Protein AF-A0A938SAM1-F1 (afdb_monomer_lite)

Foldseek 3Di:
DDPPPPPPDDDDPPVCVVVDPDPVSVVVVVLVVDVVSVVVVVVQVVCVVVVNHDPDDDPDDD

pLDDT: mean 84.17, std 15.05, range [37.16, 96.88]

Secondary structure (DSSP, 8-state):
-------------HHHHTT-SSHHHHHHHHHHH-HHHHHHHHHHHHHHHTT-------S---

Sequence (62 aa):
MSRTQTKEVLEIPRAVLESVDTLDELEDWLMARNPAIIAQLRQARKDDLAGNFRPWKPHHTR

Structure (mmCIF, N/CA/C/O backbone):
data_AF-A0A938SAM1-F1
#
_entry.id   AF-A0A938SAM1-F1
#
loop_
_atom_site.group_PDB
_atom_site.id
_atom_site.type_symbol
_atom_site.label_atom_id
_atom_site.label_alt_id
_atom_site.label_comp_id
_atom_site.label_asym_id
_atom_site.label_entity_id
_atom_site.label_seq_id
_atom_site.pdbx_PDB_ins_code
_atom_site.Cartn_x
_atom_site.Cartn_y
_atom_site.Cartn_z
_atom_site.occupancy
_atom_site.B_iso_or_equiv
_atom_site.auth_seq_id
_atom_site.auth_comp_id
_atom_site.auth_asym_id
_atom_site.auth_atom_id
_atom_site.pdbx_PDB_model_num
ATOM 1 N N . MET A 1 1 ? 31.532 -23.799 12.294 1.00 37.16 1 MET A N 1
ATOM 2 C CA . MET A 1 1 ? 30.104 -24.131 12.097 1.00 37.16 1 MET A CA 1
ATOM 3 C C . MET A 1 1 ? 29.465 -22.992 11.323 1.00 37.16 1 MET A C 1
ATOM 5 O O . MET A 1 1 ? 29.218 -21.940 11.897 1.00 37.16 1 MET A O 1
ATOM 9 N N . SER A 1 2 ? 29.312 -23.151 10.011 1.00 41.66 2 SER A N 1
ATOM 10 C CA . SER A 1 2 ? 28.770 -22.106 9.138 1.00 41.66 2 SER A CA 1
ATOM 11 C C . SER A 1 2 ? 27.246 -22.151 9.207 1.00 41.66 2 SER A C 1
ATOM 13 O O . SER A 1 2 ? 26.654 -23.176 8.884 1.00 41.66 2 SER A O 1
ATOM 15 N N . ARG A 1 3 ? 26.611 -21.069 9.672 1.00 50.09 3 ARG A N 1
ATOM 16 C CA . ARG A 1 3 ? 25.153 -20.914 9.603 1.00 50.09 3 ARG A CA 1
ATOM 17 C C . ARG A 1 3 ? 24.756 -20.879 8.130 1.00 50.09 3 ARG A C 1
ATOM 19 O O . ARG A 1 3 ? 25.077 -19.919 7.435 1.00 50.09 3 ARG A O 1
ATOM 26 N N . THR A 1 4 ? 24.081 -21.916 7.655 1.00 53.00 4 THR A N 1
ATOM 27 C CA . THR A 1 4 ? 23.410 -21.892 6.357 1.00 53.00 4 THR A CA 1
ATOM 28 C C . THR A 1 4 ? 22.295 -20.854 6.449 1.00 53.00 4 THR A C 1
ATOM 30 O O . THR A 1 4 ? 21.290 -21.079 7.116 1.00 53.00 4 THR A O 1
ATOM 33 N N . GLN A 1 5 ? 22.505 -19.677 5.862 1.00 56.03 5 GLN A N 1
ATOM 34 C CA . GLN A 1 5 ? 21.464 -18.665 5.740 1.00 56.03 5 GLN A CA 1
ATOM 35 C C . GLN A 1 5 ? 20.455 -19.166 4.706 1.00 56.03 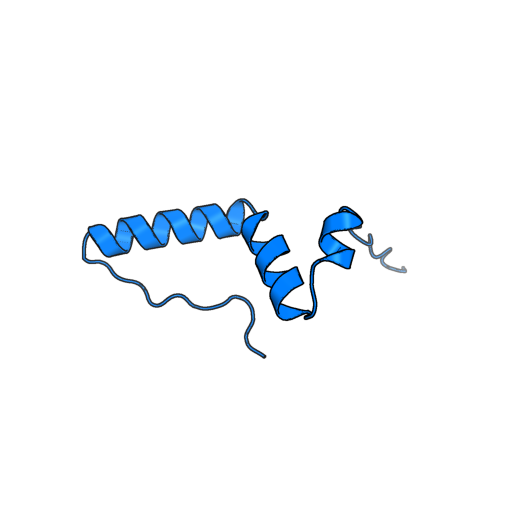5 GLN A C 1
ATOM 37 O O . GLN A 1 5 ? 20.747 -19.195 3.511 1.00 56.03 5 GLN A O 1
ATOM 42 N N . THR A 1 6 ? 19.290 -19.616 5.164 1.00 60.41 6 THR A N 1
ATOM 43 C CA . THR A 1 6 ? 18.157 -19.933 4.294 1.00 60.41 6 THR A CA 1
ATOM 44 C C . THR A 1 6 ? 17.747 -18.634 3.606 1.00 60.41 6 THR A C 1
ATOM 46 O O . THR A 1 6 ? 17.216 -17.731 4.247 1.00 60.41 6 THR A O 1
ATOM 49 N N . LYS A 1 7 ? 18.069 -18.484 2.317 1.00 62.91 7 LYS A N 1
ATOM 50 C CA . LYS A 1 7 ? 17.529 -17.386 1.513 1.00 62.91 7 LYS A CA 1
ATOM 51 C C . LYS A 1 7 ? 16.047 -17.678 1.309 1.00 62.91 7 LYS A C 1
ATOM 53 O O . LYS A 1 7 ? 15.706 -18.573 0.543 1.00 62.91 7 LYS A O 1
ATOM 58 N N . GLU A 1 8 ? 15.189 -16.965 2.027 1.00 77.81 8 GLU A N 1
ATOM 59 C CA . GLU A 1 8 ? 13.761 -16.936 1.724 1.00 77.81 8 GLU A CA 1
ATOM 60 C C . GLU A 1 8 ? 13.598 -16.288 0.345 1.00 77.81 8 GLU A C 1
ATOM 62 O O . GLU A 1 8 ? 13.959 -15.129 0.140 1.00 77.81 8 GLU A O 1
ATOM 67 N N . VAL A 1 9 ? 13.153 -17.077 -0.632 1.00 81.94 9 VAL A N 1
ATOM 68 C CA . VAL A 1 9 ? 12.896 -16.607 -1.995 1.00 81.94 9 VAL A CA 1
ATOM 69 C C . VAL A 1 9 ? 11.412 -16.276 -2.095 1.00 81.94 9 VAL A C 1
ATOM 71 O O . VAL A 1 9 ? 10.568 -17.103 -1.757 1.00 81.94 9 VAL A O 1
ATOM 74 N N . LEU A 1 10 ? 11.105 -15.067 -2.560 1.00 82.81 10 LEU A N 1
ATOM 75 C CA . LEU A 1 10 ? 9.749 -14.619 -2.864 1.00 82.81 10 LEU A CA 1
ATOM 76 C C . LEU A 1 10 ? 9.579 -14.548 -4.381 1.00 82.81 10 LEU A C 1
ATOM 78 O O . LEU A 1 10 ? 10.434 -14.006 -5.082 1.00 82.81 10 LEU A O 1
ATOM 82 N N . GLU A 1 11 ? 8.474 -15.086 -4.888 1.00 90.06 11 GLU A N 1
ATOM 83 C CA . GLU A 1 11 ? 8.141 -15.015 -6.309 1.00 90.06 11 GLU A CA 1
ATOM 84 C C . GLU A 1 11 ? 7.343 -13.745 -6.610 1.00 90.06 11 GLU A C 1
ATOM 86 O O . GLU A 1 11 ? 6.284 -13.494 -6.028 1.00 90.06 11 GLU A O 1
ATOM 91 N N . ILE A 1 12 ? 7.847 -12.953 -7.555 1.00 91.12 12 ILE A N 1
ATOM 92 C CA . ILE A 1 12 ? 7.182 -11.747 -8.046 1.00 91.12 12 ILE A CA 1
ATOM 93 C C . ILE A 1 12 ? 6.709 -12.034 -9.475 1.00 91.12 12 ILE A C 1
ATOM 95 O O . ILE A 1 12 ? 7.532 -12.389 -10.324 1.00 91.12 12 ILE A O 1
ATOM 99 N N . PRO A 1 13 ? 5.404 -11.894 -9.780 1.00 95.12 13 PRO A N 1
ATOM 100 C CA . PRO A 1 13 ? 4.917 -12.027 -11.143 1.00 95.12 13 PRO A CA 1
ATOM 101 C C . PRO A 1 13 ? 5.623 -11.037 -12.066 1.00 95.12 13 PRO A C 1
ATOM 103 O O . PRO A 1 13 ? 5.690 -9.845 -11.775 1.00 95.12 13 PRO A O 1
ATOM 106 N N . ARG A 1 14 ? 6.091 -11.522 -13.217 1.00 95.62 14 ARG A N 1
ATOM 107 C CA . ARG A 1 14 ? 6.836 -10.707 -14.183 1.00 95.62 14 ARG A CA 1
ATOM 108 C C . ARG A 1 14 ? 6.095 -9.431 -14.591 1.00 95.62 14 ARG A C 1
ATOM 110 O O . ARG A 1 14 ? 6.693 -8.368 -14.575 1.00 95.62 14 ARG A O 1
ATOM 117 N N . ALA A 1 15 ? 4.793 -9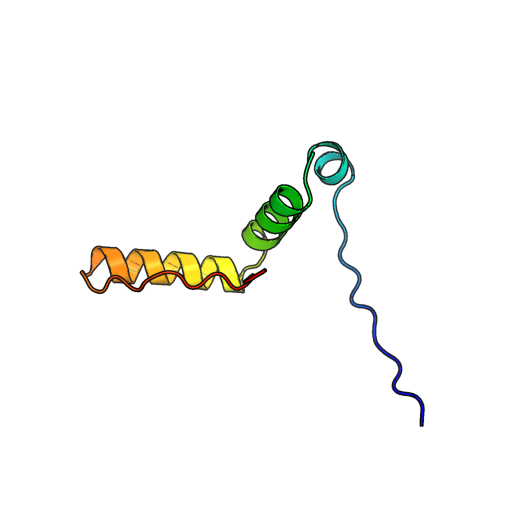.531 -14.860 1.00 96.50 15 ALA A N 1
ATOM 118 C CA . ALA A 1 15 ? 3.970 -8.379 -15.228 1.00 96.50 15 ALA A CA 1
ATOM 119 C C . ALA A 1 15 ? 3.933 -7.286 -14.145 1.00 96.50 15 ALA A C 1
ATOM 121 O O . ALA A 1 15 ? 3.801 -6.117 -14.474 1.00 96.50 15 ALA A O 1
ATOM 122 N N . VAL A 1 16 ? 4.062 -7.656 -12.864 1.00 94.12 16 VAL A N 1
ATOM 123 C CA . VAL A 1 16 ? 4.145 -6.687 -11.762 1.00 94.12 16 VAL A CA 1
ATOM 124 C C . VAL A 1 16 ? 5.513 -6.024 -11.753 1.00 94.12 16 VAL A C 1
ATOM 126 O O . VAL A 1 16 ? 5.594 -4.803 -11.682 1.00 94.12 16 VAL A O 1
ATOM 129 N N . LEU A 1 17 ? 6.582 -6.817 -11.862 1.00 93.81 17 LEU A N 1
ATOM 130 C CA . LEU A 1 17 ? 7.945 -6.289 -11.890 1.00 93.81 17 LEU A CA 1
ATOM 131 C C . LEU A 1 17 ? 8.176 -5.351 -13.085 1.00 93.81 17 LEU A C 1
ATOM 133 O O . LEU A 1 17 ? 8.904 -4.380 -12.964 1.00 93.81 17 LEU A O 1
ATOM 137 N N . GLU A 1 18 ? 7.542 -5.631 -14.223 1.00 96.88 18 GLU A N 1
ATOM 138 C CA . GLU A 1 18 ? 7.586 -4.779 -15.418 1.00 96.88 18 GLU A CA 1
ATOM 139 C C . GLU A 1 18 ? 6.684 -3.537 -15.312 1.00 96.88 18 GLU A C 1
ATOM 141 O O . GLU A 1 18 ? 6.816 -2.635 -16.132 1.00 96.88 18 GLU A O 1
ATOM 146 N N . SER A 1 19 ? 5.766 -3.490 -14.340 1.00 95.88 19 SER A N 1
ATOM 147 C CA . SER A 1 19 ? 4.825 -2.373 -14.151 1.00 95.88 19 SER A CA 1
ATOM 148 C C . SER A 1 19 ? 5.251 -1.341 -13.110 1.00 95.88 19 SER A C 1
ATOM 150 O O . SER A 1 19 ? 4.598 -0.308 -13.014 1.00 95.88 19 SER A O 1
ATOM 152 N N . VAL A 1 20 ? 6.276 -1.639 -12.307 1.00 96.25 20 VAL A N 1
ATOM 153 C CA . VAL A 1 20 ? 6.778 -0.735 -11.264 1.00 96.25 20 VAL A CA 1
ATOM 154 C C . VAL A 1 20 ? 7.965 0.060 -11.794 1.00 96.25 20 VAL A C 1
ATOM 156 O O . VAL A 1 20 ? 8.899 -0.511 -12.358 1.00 96.25 20 VAL A O 1
ATOM 159 N N . ASP A 1 21 ? 7.941 1.369 -11.581 1.00 95.62 21 ASP A N 1
ATOM 160 C CA . ASP A 1 21 ? 9.003 2.285 -11.999 1.00 95.62 21 ASP A CA 1
ATOM 161 C C . ASP A 1 21 ? 10.007 2.541 -10.866 1.00 95.62 21 ASP A C 1
ATOM 163 O O . ASP A 1 21 ? 11.169 2.887 -11.106 1.00 95.62 21 ASP A O 1
ATOM 167 N N . THR A 1 22 ? 9.578 2.355 -9.613 1.00 94.94 22 THR A N 1
ATOM 168 C CA . THR A 1 22 ? 10.384 2.645 -8.422 1.00 94.94 22 THR A CA 1
ATOM 169 C C . THR A 1 22 ? 10.413 1.488 -7.424 1.00 94.94 22 THR A C 1
ATOM 171 O O . THR A 1 22 ? 9.524 0.637 -7.375 1.00 94.94 22 THR A O 1
ATOM 174 N N . LEU A 1 23 ? 11.461 1.455 -6.592 1.00 92.81 23 LEU A N 1
ATOM 175 C CA . LEU A 1 23 ? 11.551 0.491 -5.492 1.00 92.81 23 LEU A CA 1
ATOM 176 C C . LEU A 1 23 ? 10.407 0.685 -4.488 1.00 92.81 23 LEU A C 1
ATOM 178 O O . LEU A 1 23 ? 9.845 -0.303 -4.028 1.00 92.81 23 LEU A O 1
ATOM 182 N N . ASP A 1 24 ? 10.042 1.938 -4.204 1.00 91.19 24 ASP A N 1
ATOM 183 C CA . ASP A 1 24 ? 8.958 2.273 -3.276 1.00 91.19 24 ASP A CA 1
ATOM 184 C C . ASP A 1 24 ? 7.617 1.658 -3.752 1.00 91.19 24 ASP A C 1
ATOM 186 O O . ASP A 1 24 ? 6.879 1.089 -2.953 1.00 91.19 24 ASP A O 1
ATOM 190 N N . GLU A 1 25 ? 7.334 1.654 -5.061 1.00 93.12 25 GLU A N 1
ATOM 191 C CA . GLU A 1 25 ? 6.136 1.002 -5.623 1.00 93.12 25 GLU A CA 1
ATOM 192 C C . GLU A 1 25 ? 6.143 -0.523 -5.458 1.00 93.12 25 GLU A C 1
ATOM 194 O O . GLU A 1 25 ? 5.108 -1.134 -5.167 1.00 93.12 25 GLU A O 1
ATOM 199 N N . LEU A 1 26 ? 7.304 -1.162 -5.638 1.00 93.75 26 LEU A N 1
ATOM 200 C CA . LEU A 1 26 ? 7.435 -2.598 -5.404 1.00 93.75 26 LEU A CA 1
ATOM 201 C C . LEU A 1 26 ? 7.259 -2.933 -3.917 1.00 93.75 26 LEU A C 1
ATOM 203 O O . LEU A 1 26 ? 6.614 -3.931 -3.583 1.00 93.75 26 LEU A O 1
ATOM 207 N N . GLU A 1 27 ? 7.807 -2.105 -3.028 1.00 90.31 27 GLU A N 1
ATOM 208 C CA . GLU A 1 27 ? 7.634 -2.224 -1.580 1.00 90.31 27 GLU A CA 1
ATOM 209 C C . GLU A 1 27 ? 6.158 -2.089 -1.187 1.00 90.31 27 GLU A C 1
ATOM 211 O O . GLU A 1 27 ? 5.638 -2.960 -0.483 1.00 90.31 27 GLU A O 1
ATOM 216 N N . ASP A 1 28 ? 5.450 -1.085 -1.708 1.00 89.75 28 ASP A N 1
ATOM 217 C CA . ASP A 1 28 ? 4.013 -0.897 -1.488 1.00 89.75 28 ASP A CA 1
ATOM 218 C C . ASP A 1 28 ? 3.205 -2.118 -1.950 1.00 89.75 28 ASP A C 1
ATOM 220 O O . ASP A 1 28 ? 2.327 -2.616 -1.230 1.00 89.75 28 ASP A O 1
ATOM 224 N N . TRP A 1 29 ? 3.532 -2.665 -3.123 1.00 92.44 29 TRP A N 1
ATOM 225 C CA . TRP A 1 29 ? 2.888 -3.872 -3.638 1.00 92.44 29 TRP A CA 1
ATOM 226 C C . TRP A 1 29 ? 3.137 -5.097 -2.745 1.00 92.44 29 TRP A C 1
ATOM 228 O O . TRP A 1 29 ? 2.213 -5.874 -2.472 1.00 92.44 29 TRP A O 1
ATOM 238 N N . LEU A 1 30 ? 4.365 -5.274 -2.250 1.00 92.06 30 LEU A N 1
ATOM 239 C CA . LEU A 1 30 ? 4.710 -6.350 -1.317 1.00 92.06 30 LEU A CA 1
ATOM 240 C C . LEU A 1 30 ? 3.985 -6.177 0.024 1.00 92.06 30 LEU A C 1
ATOM 242 O O . LEU A 1 30 ? 3.432 -7.143 0.560 1.00 92.06 30 LEU A O 1
ATOM 246 N N . MET A 1 31 ? 3.929 -4.952 0.548 1.00 89.44 31 ME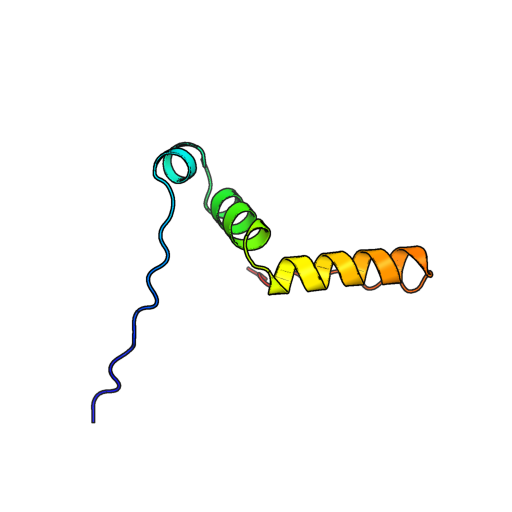T A N 1
ATOM 247 C CA . MET A 1 31 ? 3.228 -4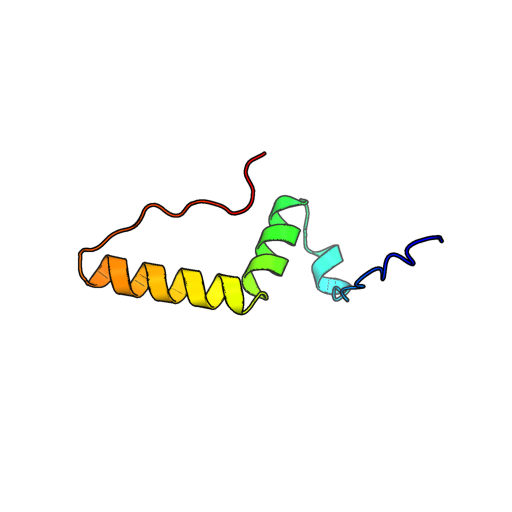.627 1.790 1.00 89.44 31 MET A CA 1
ATOM 248 C C . MET A 1 31 ? 1.729 -4.907 1.686 1.00 89.44 31 MET A C 1
ATOM 250 O O . MET A 1 31 ? 1.154 -5.500 2.603 1.00 89.44 31 MET A O 1
ATOM 254 N N . ALA A 1 32 ? 1.106 -4.568 0.554 1.00 90.06 32 ALA A N 1
ATOM 255 C CA . ALA A 1 32 ? -0.305 -4.841 0.295 1.00 90.06 32 ALA A CA 1
ATOM 256 C C . ALA A 1 32 ? -0.638 -6.347 0.300 1.00 90.06 32 ALA A C 1
ATOM 258 O O . ALA A 1 32 ? -1.777 -6.738 0.568 1.00 90.06 32 ALA A O 1
ATOM 259 N N . ARG A 1 33 ? 0.353 -7.207 0.036 1.00 90.12 33 ARG A N 1
ATOM 260 C CA . ARG A 1 33 ? 0.210 -8.672 0.041 1.00 90.12 33 ARG A CA 1
ATOM 261 C C . ARG A 1 33 ? 0.598 -9.320 1.369 1.00 90.12 33 ARG A C 1
ATOM 263 O O . ARG A 1 33 ? 0.327 -10.505 1.555 1.00 90.12 33 ARG A O 1
ATOM 270 N N . ASN A 1 34 ? 1.191 -8.576 2.302 1.00 89.94 34 ASN A N 1
ATOM 271 C CA . ASN A 1 34 ? 1.581 -9.100 3.605 1.00 89.94 34 ASN A CA 1
ATOM 272 C C . ASN A 1 34 ? 0.365 -9.142 4.560 1.00 89.94 34 ASN A C 1
ATOM 274 O O . ASN A 1 34 ? -0.110 -8.091 5.008 1.00 89.94 34 ASN A O 1
ATOM 278 N N . PRO A 1 35 ? -0.134 -10.333 4.946 1.00 91.12 35 PRO A N 1
ATOM 279 C CA . PRO A 1 35 ? -1.339 -10.451 5.768 1.00 91.12 35 PRO A CA 1
ATOM 280 C C . PRO A 1 35 ? -1.181 -9.824 7.159 1.00 91.12 35 PRO A C 1
ATOM 282 O O . PRO A 1 35 ? -2.160 -9.320 7.710 1.00 91.12 35 PRO A O 1
ATOM 285 N N . ALA A 1 36 ? 0.032 -9.810 7.720 1.00 91.00 36 ALA A N 1
ATOM 286 C CA . ALA A 1 36 ? 0.295 -9.200 9.018 1.00 91.00 36 ALA A CA 1
ATOM 287 C C . ALA A 1 36 ? 0.194 -7.669 8.951 1.00 91.00 36 ALA A C 1
ATOM 289 O O . ALA A 1 36 ? -0.394 -7.055 9.841 1.00 91.00 36 ALA A O 1
ATOM 290 N N . ILE A 1 37 ? 0.707 -7.056 7.880 1.00 89.25 37 ILE A N 1
ATOM 291 C CA . ILE A 1 37 ? 0.597 -5.606 7.655 1.00 89.25 37 ILE A CA 1
ATOM 292 C C . ILE A 1 37 ? -0.863 -5.227 7.409 1.00 89.25 37 ILE A C 1
ATOM 294 O O . ILE A 1 37 ? -1.383 -4.318 8.054 1.00 89.25 37 ILE A O 1
ATOM 298 N N . ILE A 1 38 ? -1.570 -5.975 6.559 1.00 90.88 38 ILE A N 1
ATOM 299 C CA . ILE A 1 38 ? -2.996 -5.745 6.303 1.00 90.88 38 ILE A CA 1
ATOM 300 C C . ILE A 1 38 ? -3.832 -5.873 7.585 1.00 90.88 38 ILE A C 1
ATOM 302 O O . ILE A 1 38 ? -4.752 -5.082 7.803 1.00 90.88 38 ILE A O 1
ATOM 306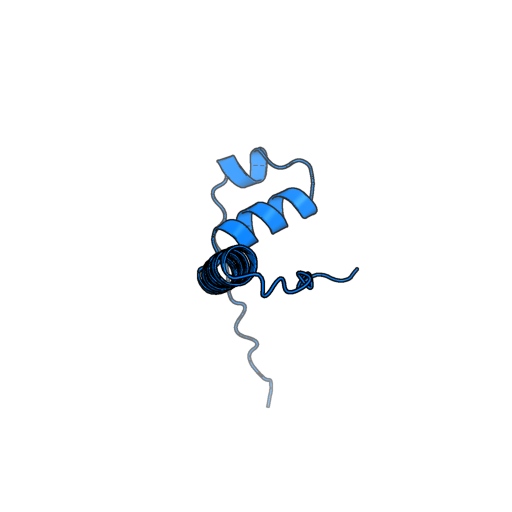 N N . ALA A 1 39 ? -3.523 -6.830 8.465 1.00 92.81 39 ALA A N 1
ATOM 307 C CA . ALA A 1 39 ? -4.191 -6.955 9.759 1.00 92.81 39 ALA A CA 1
ATOM 308 C C . ALA A 1 39 ? -3.948 -5.728 10.657 1.00 92.81 39 ALA A C 1
ATOM 310 O O . ALA A 1 39 ? -4.901 -5.213 11.246 1.00 92.81 39 ALA A O 1
ATOM 311 N N . GLN A 1 40 ? -2.712 -5.221 10.711 1.00 90.88 40 GLN A N 1
ATOM 312 C CA . GLN A 1 40 ? -2.375 -3.999 11.451 1.00 90.88 40 GLN A CA 1
ATOM 313 C C . GLN A 1 40 ? -3.124 -2.779 10.900 1.00 90.88 40 GLN A C 1
ATOM 315 O O . GLN A 1 40 ? -3.723 -2.036 11.674 1.00 90.88 40 GLN A O 1
ATOM 320 N N . LEU A 1 41 ? -3.164 -2.609 9.574 1.00 89.38 41 LEU A N 1
ATOM 321 C CA . LEU A 1 41 ? -3.885 -1.510 8.922 1.00 89.38 41 LEU A CA 1
ATOM 322 C C . LEU A 1 41 ? -5.395 -1.571 9.196 1.00 89.38 41 LEU A C 1
ATOM 324 O O . LEU A 1 41 ? -6.017 -0.560 9.522 1.00 89.38 41 LEU A O 1
ATOM 328 N N . ARG A 1 42 ? -5.997 -2.768 9.136 1.00 92.12 42 ARG A N 1
ATOM 329 C CA . ARG A 1 42 ? -7.412 -2.968 9.493 1.00 92.12 42 ARG A CA 1
ATOM 330 C C . ARG A 1 42 ? -7.687 -2.619 10.951 1.00 92.12 42 ARG A C 1
ATOM 332 O O . ARG A 1 42 ? -8.724 -2.026 11.237 1.00 92.12 42 ARG A O 1
ATOM 339 N N . GLN A 1 43 ? -6.791 -2.989 11.865 1.00 92.50 43 GLN A N 1
ATOM 340 C CA . GLN A 1 43 ? -6.948 -2.651 13.276 1.00 92.50 43 GLN A CA 1
ATOM 341 C C . GLN A 1 43 ? -6.808 -1.145 13.506 1.00 92.50 43 GLN A C 1
ATOM 343 O O . GLN A 1 43 ? -7.661 -0.563 14.167 1.00 92.50 43 GLN A O 1
ATOM 348 N N . ALA A 1 44 ? -5.813 -0.503 12.892 1.00 90.94 44 ALA A N 1
ATOM 349 C CA . ALA A 1 44 ? -5.637 0.945 12.961 1.00 90.94 44 ALA A CA 1
ATOM 350 C C . ALA A 1 44 ? -6.897 1.689 12.492 1.00 90.94 44 ALA A C 1
ATOM 352 O O . ALA A 1 44 ? -7.330 2.638 13.141 1.00 90.94 44 ALA A O 1
ATOM 353 N N . ARG A 1 45 ? -7.554 1.206 11.426 1.00 92.81 45 ARG A N 1
ATOM 354 C CA . ARG A 1 45 ? -8.825 1.778 10.964 1.00 92.81 45 ARG A CA 1
ATOM 355 C C . ARG A 1 45 ? -9.963 1.623 11.979 1.00 92.81 45 ARG A C 1
ATOM 357 O O . ARG A 1 45 ? -10.771 2.535 12.118 1.00 92.81 45 ARG A O 1
ATOM 364 N N . LYS A 1 46 ? -10.057 0.485 12.672 1.00 94.69 46 LYS A N 1
ATOM 365 C CA . LYS A 1 46 ? -11.066 0.287 13.730 1.00 94.69 46 LYS A CA 1
ATOM 366 C C . LYS A 1 46 ? -10.826 1.221 14.914 1.00 94.69 46 LYS A C 1
ATOM 368 O O . LYS A 1 46 ? -11.780 1.804 15.416 1.00 94.69 46 LYS A O 1
ATOM 373 N N . ASP A 1 47 ? -9.571 1.366 15.330 1.00 94.00 47 ASP A N 1
ATOM 374 C CA . ASP A 1 47 ? -9.184 2.238 16.439 1.00 94.00 47 ASP A CA 1
ATOM 375 C C . ASP A 1 47 ? -9.500 3.709 16.120 1.00 94.00 47 ASP A C 1
ATOM 377 O O . ASP A 1 47 ? -10.079 4.405 16.950 1.00 94.00 47 ASP A O 1
ATOM 381 N N . ASP A 1 48 ? -9.201 4.152 14.897 1.00 92.88 48 ASP A N 1
ATOM 382 C CA . ASP A 1 48 ? -9.533 5.488 14.387 1.00 92.88 48 ASP A CA 1
ATOM 383 C C . ASP A 1 48 ? -11.044 5.778 14.441 1.00 92.88 48 ASP A C 1
ATOM 385 O O . ASP A 1 48 ? -11.466 6.785 15.007 1.00 92.88 48 ASP A O 1
ATOM 389 N N . LEU A 1 49 ? -11.879 4.848 13.961 1.00 94.56 49 LEU A N 1
ATOM 390 C CA . LEU A 1 49 ? -13.344 4.968 14.039 1.00 94.56 49 LEU A CA 1
ATOM 391 C C . LEU A 1 49 ? -13.876 5.015 15.480 1.00 94.56 49 LEU A C 1
ATOM 393 O O . LEU A 1 49 ? -14.938 5.585 15.720 1.00 94.56 49 LEU A O 1
ATOM 397 N N . ALA A 1 50 ? -13.154 4.425 16.434 1.00 95.81 50 ALA A N 1
ATOM 3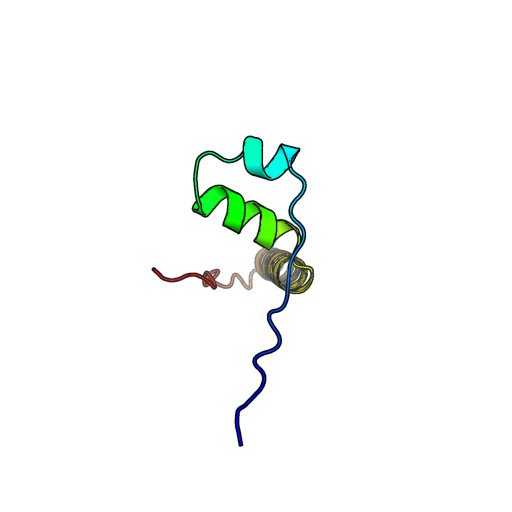98 C CA . ALA A 1 50 ? -13.480 4.470 17.857 1.00 95.81 50 ALA A CA 1
ATOM 399 C C . ALA A 1 50 ? -12.951 5.735 18.567 1.00 95.81 50 ALA A C 1
ATOM 401 O O . ALA A 1 50 ? -13.098 5.850 19.782 1.00 95.81 50 ALA A O 1
ATOM 402 N N . GLY A 1 51 ? -12.314 6.663 17.841 1.00 95.19 51 GLY A N 1
ATOM 403 C CA . GLY A 1 51 ? -11.690 7.867 18.400 1.00 95.19 51 GLY A CA 1
ATOM 404 C C . GLY A 1 51 ? -10.321 7.627 19.047 1.00 95.19 51 GLY A C 1
ATOM 405 O O . GLY A 1 51 ? -9.756 8.537 19.646 1.00 95.19 51 GLY A O 1
ATOM 406 N N . ASN A 1 52 ? -9.761 6.423 18.907 1.00 93.81 52 ASN A N 1
ATOM 407 C CA . ASN A 1 52 ? -8.468 6.017 19.457 1.00 93.81 52 ASN A CA 1
ATOM 408 C C . ASN A 1 52 ? -7.372 6.064 18.385 1.00 93.81 52 ASN A C 1
ATOM 410 O O . ASN A 1 52 ? -6.612 5.105 18.233 1.00 93.81 52 ASN A O 1
ATOM 414 N N . PHE A 1 53 ? -7.305 7.149 17.608 1.00 88.50 53 PHE A N 1
ATOM 415 C CA . PHE A 1 53 ? -6.326 7.278 16.530 1.00 88.50 53 PHE A CA 1
ATOM 416 C C . PHE A 1 53 ? -4.904 7.003 17.036 1.00 88.50 53 PHE A C 1
ATOM 418 O O . PHE A 1 53 ? -4.428 7.609 17.999 1.00 88.50 53 PHE A O 1
ATOM 425 N N . ARG A 1 54 ? -4.207 6.098 16.346 1.00 80.31 54 ARG A N 1
ATOM 426 C CA . ARG A 1 54 ? -2.789 5.824 16.568 1.00 80.31 54 ARG A CA 1
ATOM 427 C C . ARG A 1 54 ? -2.015 6.298 15.344 1.00 80.31 54 ARG A C 1
ATOM 429 O O . ARG A 1 54 ? -2.299 5.806 14.251 1.00 80.31 54 ARG A O 1
ATOM 436 N N . PRO A 1 55 ? -1.022 7.192 15.504 1.00 81.94 55 PRO A N 1
ATOM 437 C CA . PRO A 1 55 ? -0.131 7.550 14.413 1.00 81.94 55 PRO A CA 1
ATOM 438 C C . PRO A 1 55 ? 0.487 6.287 13.816 1.00 81.94 55 PRO A C 1
ATOM 440 O O . PRO A 1 55 ? 1.101 5.490 14.534 1.00 81.94 55 PRO A O 1
ATOM 443 N N . TRP A 1 56 ? 0.305 6.097 12.511 1.00 79.31 56 TRP A N 1
ATOM 444 C CA . TRP A 1 56 ? 0.945 4.996 11.809 1.00 79.31 56 TRP A CA 1
ATOM 445 C C . TRP A 1 56 ? 2.457 5.199 11.860 1.00 79.31 56 TRP A C 1
ATOM 447 O O . TRP A 1 56 ? 2.960 6.249 11.461 1.00 79.31 56 TRP A O 1
ATOM 457 N N . LYS A 1 57 ? 3.179 4.200 12.371 1.00 78.19 57 LYS A N 1
ATOM 458 C CA . LYS A 1 57 ? 4.638 4.159 12.296 1.00 78.19 57 LYS A CA 1
ATOM 459 C C . LYS A 1 57 ? 5.006 3.275 11.110 1.00 78.19 57 LYS A C 1
ATOM 461 O O . LYS A 1 57 ? 4.756 2.071 11.186 1.00 78.19 57 LYS A O 1
ATOM 466 N N . PRO A 1 58 ? 5.552 3.846 10.024 1.00 70.69 58 PRO A N 1
ATOM 467 C CA . PRO A 1 58 ? 6.044 3.053 8.912 1.00 70.69 58 PRO A CA 1
ATOM 468 C C . PRO A 1 58 ? 7.082 2.052 9.415 1.00 70.69 58 PRO A C 1
ATOM 470 O O . PRO A 1 58 ? 7.930 2.392 10.238 1.00 70.69 58 PRO A O 1
ATOM 473 N N . HIS A 1 59 ? 7.021 0.824 8.905 1.00 67.56 59 HIS A N 1
ATOM 474 C CA . HIS A 1 59 ? 8.060 -0.177 9.167 1.00 67.56 59 HIS A CA 1
ATOM 475 C C . HIS A 1 59 ? 9.353 0.123 8.391 1.00 67.56 59 HIS A C 1
ATOM 477 O O . HIS A 1 59 ? 10.403 -0.408 8.734 1.00 67.56 59 HIS A O 1
ATOM 483 N N . HIS A 1 60 ? 9.288 1.012 7.394 1.00 64.06 60 HIS A N 1
ATOM 484 C CA . HIS A 1 60 ? 10.436 1.553 6.675 1.00 64.06 60 HIS A CA 1
ATOM 485 C C . HIS A 1 60 ? 10.701 2.995 7.129 1.00 64.06 60 HIS A C 1
ATOM 487 O O . HIS A 1 60 ? 9.998 3.931 6.748 1.00 64.06 60 HIS A O 1
ATOM 493 N N . THR A 1 61 ? 11.716 3.178 7.969 1.00 54.56 61 THR A N 1
ATOM 494 C CA . THR A 1 61 ? 12.394 4.467 8.140 1.00 54.56 61 THR A CA 1
ATOM 495 C C . THR A 1 61 ? 13.664 4.407 7.301 1.00 54.56 61 THR A C 1
ATOM 497 O O . THR A 1 61 ? 14.499 3.541 7.565 1.00 54.56 61 THR A O 1
ATOM 500 N N . ARG A 1 62 ? 13.773 5.267 6.281 1.00 54.31 62 ARG A N 1
ATOM 501 C CA . ARG A 1 62 ? 15.035 5.476 5.554 1.00 54.31 62 ARG A CA 1
ATOM 502 C C . ARG A 1 62 ? 16.133 5.969 6.493 1.00 54.31 62 ARG A C 1
ATOM 504 O O . ARG A 1 62 ? 15.791 6.706 7.447 1.00 54.31 62 ARG A O 1
#

Radius of gyration: 16.27 Å; chains: 1; bounding box: 44×32×35 Å